Protein AF-A0A8T6YER2-F1 (afdb_monomer_lite)

Structure (mmCIF, N/CA/C/O backbone):
data_AF-A0A8T6YER2-F1
#
_entry.id   AF-A0A8T6YER2-F1
#
loop_
_atom_site.group_PDB
_atom_site.id
_atom_site.type_symbol
_atom_site.label_atom_id
_atom_site.label_alt_id
_atom_site.label_comp_id
_atom_site.label_asym_id
_atom_site.label_entity_id
_atom_site.label_seq_id
_atom_site.pdbx_PDB_ins_code
_atom_site.Cartn_x
_atom_site.Cartn_y
_atom_site.Cartn_z
_atom_site.occupancy
_atom_site.B_iso_or_equiv
_atom_site.auth_seq_id
_atom_site.auth_comp_id
_atom_site.auth_asym_id
_atom_site.auth_atom_id
_atom_site.pdbx_PDB_model_num
ATOM 1 N N . MET A 1 1 ? 16.803 -13.392 -11.484 1.00 51.97 1 MET A N 1
ATOM 2 C CA . MET A 1 1 ? 16.714 -12.989 -12.906 1.00 51.97 1 MET A CA 1
ATOM 3 C C . MET A 1 1 ? 16.389 -11.513 -12.856 1.00 51.97 1 MET A C 1
ATOM 5 O O . MET A 1 1 ? 15.405 -11.200 -12.210 1.00 51.97 1 MET A O 1
ATOM 9 N N . ALA A 1 2 ? 17.254 -10.639 -13.375 1.00 65.19 2 ALA A N 1
ATOM 10 C CA . ALA A 1 2 ? 17.087 -9.193 -13.202 1.00 65.19 2 ALA A CA 1
ATOM 11 C C . ALA A 1 2 ? 15.845 -8.690 -13.956 1.00 65.19 2 ALA A C 1
ATOM 13 O O . ALA A 1 2 ? 15.603 -9.132 -15.085 1.00 65.19 2 ALA A O 1
ATOM 14 N N . LEU A 1 3 ? 15.069 -7.816 -13.309 1.00 80.31 3 LEU A N 1
ATOM 15 C CA . LEU A 1 3 ? 13.854 -7.211 -13.855 1.00 80.31 3 LEU A CA 1
ATOM 16 C C . LEU A 1 3 ? 14.201 -6.075 -14.822 1.00 80.31 3 LEU A C 1
ATOM 18 O O . LEU A 1 3 ? 14.990 -5.188 -14.498 1.00 80.31 3 LEU A O 1
ATOM 22 N N . LYS A 1 4 ? 13.560 -6.070 -15.988 1.00 86.56 4 LYS A N 1
ATOM 23 C CA . LYS A 1 4 ? 13.696 -5.037 -17.021 1.00 86.56 4 LYS A CA 1
ATOM 24 C C . LYS A 1 4 ? 12.530 -4.054 -16.983 1.00 86.56 4 LYS A C 1
ATOM 26 O O . LYS A 1 4 ? 11.503 -4.298 -16.359 1.00 86.56 4 LYS A O 1
ATOM 31 N N . ASP A 1 5 ? 12.656 -2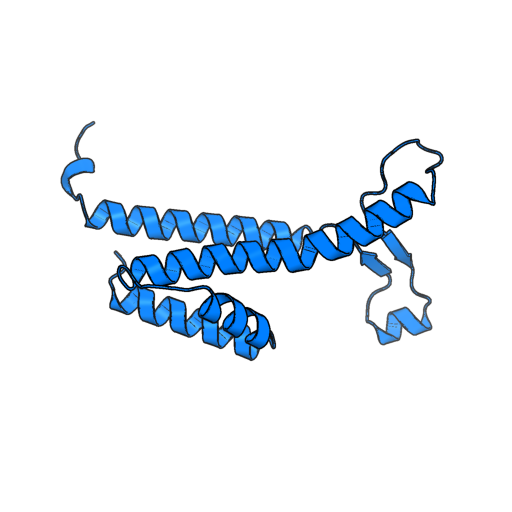.971 -17.747 1.00 87.69 5 ASP A N 1
ATOM 32 C CA . ASP A 1 5 ? 11.614 -1.948 -17.915 1.00 87.69 5 ASP A CA 1
ATOM 33 C C . ASP A 1 5 ? 10.217 -2.509 -18.204 1.00 87.69 5 ASP A C 1
ATOM 35 O O . ASP A 1 5 ? 9.239 -2.050 -17.614 1.00 87.69 5 ASP A O 1
ATOM 39 N N . ASP A 1 6 ? 10.113 -3.511 -19.076 1.00 88.75 6 ASP A N 1
ATOM 40 C CA . ASP A 1 6 ? 8.826 -4.137 -19.388 1.00 88.75 6 ASP A CA 1
ATOM 41 C C . ASP A 1 6 ? 8.291 -4.985 -18.225 1.00 88.75 6 ASP A C 1
ATOM 43 O O . ASP A 1 6 ? 7.081 -5.006 -18.001 1.00 88.75 6 ASP A O 1
ATOM 47 N N . ASP A 1 7 ? 9.173 -5.594 -17.428 1.00 85.69 7 ASP A N 1
ATOM 48 C CA . ASP A 1 7 ? 8.775 -6.332 -16.229 1.00 85.69 7 ASP A CA 1
ATOM 49 C C . ASP A 1 7 ? 8.197 -5.371 -15.178 1.00 85.69 7 ASP A C 1
ATOM 51 O O . ASP A 1 7 ? 7.134 -5.639 -14.619 1.00 85.69 7 ASP A O 1
ATOM 55 N N . TYR A 1 8 ? 8.810 -4.197 -14.966 1.00 86.69 8 TYR A N 1
ATOM 56 C CA . TYR A 1 8 ? 8.267 -3.186 -14.045 1.00 86.69 8 TYR A CA 1
ATOM 57 C C . TYR A 1 8 ? 6.885 -2.678 -14.483 1.00 86.69 8 TYR A C 1
ATOM 59 O O . TYR A 1 8 ? 6.012 -2.451 -13.640 1.00 86.69 8 TYR A O 1
ATOM 67 N N . ARG A 1 9 ? 6.654 -2.529 -15.797 1.00 89.81 9 ARG A N 1
ATOM 68 C CA . ARG A 1 9 ? 5.344 -2.126 -16.340 1.00 89.81 9 ARG A CA 1
ATOM 69 C C . ARG A 1 9 ? 4.279 -3.188 -16.123 1.00 89.81 9 ARG A C 1
ATOM 71 O O . ARG A 1 9 ? 3.167 -2.838 -15.726 1.00 89.81 9 ARG A O 1
ATOM 78 N N . GLU A 1 10 ? 4.591 -4.451 -16.405 1.00 88.88 10 GLU A N 1
ATOM 79 C CA . GLU A 1 10 ? 3.627 -5.540 -16.227 1.00 88.88 10 GLU A CA 1
ATOM 80 C C . GLU A 1 10 ? 3.322 -5.763 -14.742 1.00 88.88 10 GLU A C 1
ATOM 82 O O . GLU A 1 10 ? 2.149 -5.842 -14.388 1.00 88.88 10 GLU A O 1
ATOM 87 N N . ILE A 1 11 ? 4.323 -5.704 -13.853 1.00 86.44 11 ILE A N 1
ATOM 88 C CA . ILE A 1 11 ? 4.095 -5.762 -12.399 1.00 86.44 11 ILE A CA 1
ATOM 89 C C . ILE A 1 11 ? 3.163 -4.629 -11.954 1.00 86.44 11 ILE A C 1
ATOM 91 O O . ILE A 1 11 ? 2.155 -4.877 -11.290 1.00 86.44 11 ILE A O 1
ATOM 95 N N . LEU A 1 12 ? 3.450 -3.383 -12.350 1.00 87.81 12 LEU A N 1
ATOM 96 C CA . LEU A 1 12 ? 2.607 -2.239 -11.999 1.00 87.81 12 LEU A CA 1
ATOM 97 C C . LEU A 1 12 ? 1.167 -2.436 -12.494 1.00 87.81 12 LEU A C 1
ATOM 99 O O . LEU A 1 12 ? 0.207 -2.213 -11.759 1.00 87.81 12 LEU A O 1
ATOM 103 N N . LYS A 1 13 ? 0.994 -2.875 -13.738 1.00 90.56 13 LYS A N 1
ATOM 104 C CA . LYS A 1 13 ? -0.318 -3.127 -14.340 1.00 90.56 13 LYS A CA 1
ATOM 105 C C . LYS A 1 13 ? -1.085 -4.234 -13.612 1.00 90.56 13 LYS A C 1
ATOM 107 O O . LYS A 1 13 ? -2.273 -4.054 -13.337 1.00 90.56 13 LYS A O 1
ATOM 112 N N . ASP A 1 14 ? -0.427 -5.330 -13.259 1.00 87.69 14 ASP A N 1
ATOM 113 C CA . ASP A 1 14 ? -1.040 -6.454 -12.549 1.00 87.69 14 ASP A CA 1
ATOM 114 C C . ASP A 1 14 ? -1.457 -6.081 -11.125 1.00 87.69 14 ASP A C 1
ATOM 116 O O . ASP A 1 14 ? -2.555 -6.436 -10.681 1.00 87.69 14 ASP A O 1
ATOM 120 N N . MET A 1 15 ? -0.648 -5.284 -10.428 1.00 83.38 15 MET A N 1
ATOM 121 C CA . MET A 1 15 ? -1.001 -4.757 -9.108 1.00 83.38 15 MET A CA 1
ATOM 122 C C . MET A 1 15 ? -2.229 -3.849 -9.166 1.00 83.38 15 MET A C 1
ATOM 124 O O . MET A 1 15 ? -3.173 -4.018 -8.391 1.00 83.38 15 MET A O 1
ATOM 128 N N . ARG A 1 16 ? -2.259 -2.924 -10.128 1.00 87.69 16 ARG A N 1
ATOM 129 C CA . ARG A 1 16 ? -3.402 -2.026 -10.341 1.00 87.69 16 ARG A CA 1
ATOM 130 C C . ARG A 1 16 ? -4.674 -2.798 -10.673 1.00 87.69 16 ARG A C 1
ATOM 132 O O . ARG A 1 16 ? -5.744 -2.496 -10.144 1.00 87.69 16 ARG A O 1
ATOM 139 N N . ASN A 1 17 ? -4.562 -3.828 -11.510 1.00 85.06 17 ASN A N 1
ATOM 140 C CA . ASN A 1 17 ? -5.674 -4.726 -11.799 1.00 85.06 17 ASN A CA 1
ATOM 141 C C . ASN A 1 17 ? -6.145 -5.437 -10.527 1.00 85.06 17 ASN A C 1
ATOM 143 O O . ASN A 1 17 ? -7.345 -5.461 -10.263 1.00 85.06 17 ASN A O 1
ATOM 147 N N . SER A 1 18 ? -5.231 -5.964 -9.717 1.00 77.50 18 SER A N 1
ATOM 148 C CA . SER A 1 18 ? -5.563 -6.665 -8.472 1.00 77.50 18 SER A CA 1
ATOM 149 C C . SER A 1 18 ? -6.296 -5.761 -7.476 1.00 77.50 18 SER A C 1
ATOM 151 O O . SER A 1 18 ? -7.329 -6.158 -6.939 1.00 77.50 18 SER A O 1
ATOM 153 N N . LEU A 1 19 ? -5.852 -4.510 -7.305 1.00 73.19 19 LEU A N 1
ATOM 154 C CA . LEU A 1 19 ? -6.533 -3.521 -6.458 1.00 73.19 19 LEU A CA 1
ATOM 155 C C . LEU A 1 19 ? -7.956 -3.223 -6.942 1.00 73.19 19 LEU A C 1
ATOM 157 O O . LEU A 1 19 ? -8.888 -3.169 -6.139 1.00 73.19 19 LEU A O 1
ATOM 161 N N . ARG A 1 20 ? -8.162 -3.091 -8.255 1.00 74.50 20 ARG A N 1
ATOM 162 C CA . ARG A 1 20 ? -9.504 -2.893 -8.828 1.00 74.50 20 ARG A CA 1
ATOM 163 C C . ARG A 1 20 ? -10.413 -4.096 -8.593 1.00 74.50 20 ARG A C 1
ATOM 165 O O . ARG A 1 20 ? -11.565 -3.906 -8.210 1.00 74.50 20 ARG A O 1
ATOM 172 N N . HIS A 1 21 ? -9.904 -5.317 -8.768 1.00 70.94 21 HIS A N 1
ATOM 173 C CA . HIS A 1 21 ? -10.663 -6.544 -8.493 1.00 70.94 21 HIS A CA 1
ATOM 174 C C . HIS A 1 21 ? -10.994 -6.703 -7.003 1.00 70.94 21 HIS A C 1
ATOM 176 O O . HIS A 1 21 ? -12.053 -7.227 -6.671 1.00 70.94 21 HIS A O 1
ATOM 182 N N . ALA A 1 22 ? -10.138 -6.194 -6.114 1.00 66.69 22 ALA A N 1
ATOM 183 C CA . ALA A 1 22 ? -10.388 -6.132 -4.676 1.00 66.69 22 ALA A CA 1
ATOM 184 C C . ALA A 1 22 ? -11.376 -5.017 -4.262 1.00 66.69 22 ALA A C 1
ATOM 186 O O . ALA A 1 22 ? -11.637 -4.842 -3.075 1.00 66.69 22 ALA A O 1
ATOM 187 N N . GLY A 1 23 ? -11.924 -4.245 -5.210 1.00 63.41 23 GLY A N 1
ATOM 188 C CA . GLY A 1 23 ? -12.832 -3.127 -4.928 1.00 63.41 23 GLY A CA 1
ATOM 189 C C . GLY A 1 23 ? -12.130 -1.851 -4.450 1.00 63.41 23 GLY A C 1
ATOM 190 O O . GLY A 1 23 ? -12.793 -0.883 -4.084 1.00 63.41 23 GLY A O 1
ATOM 191 N N . LEU A 1 24 ? -10.797 -1.810 -4.501 1.00 71.69 24 LEU A N 1
ATOM 192 C CA . LEU A 1 24 ? -9.957 -0.686 -4.076 1.00 71.69 24 LEU A CA 1
ATOM 193 C C . LEU A 1 24 ? -9.595 0.251 -5.242 1.00 71.69 24 LEU A C 1
ATOM 195 O O . LEU A 1 24 ? -8.600 0.970 -5.192 1.00 71.69 24 LEU A O 1
ATOM 199 N N . GLY A 1 25 ? -10.413 0.278 -6.300 1.00 72.06 25 GLY A N 1
ATOM 200 C CA . GLY A 1 25 ? -10.172 1.108 -7.488 1.00 72.06 25 GLY A CA 1
ATOM 201 C C . GLY A 1 25 ? -10.057 2.608 -7.185 1.00 72.06 25 GLY A C 1
ATOM 202 O O . GLY A 1 25 ? -9.254 3.293 -7.805 1.00 72.06 25 GLY A O 1
ATOM 203 N N . GLY A 1 26 ? -10.776 3.105 -6.173 1.00 71.12 26 GLY A N 1
ATOM 204 C CA . GLY A 1 26 ? -10.660 4.503 -5.743 1.00 71.12 26 GLY A CA 1
ATOM 205 C C . GLY A 1 26 ? -9.308 4.852 -5.103 1.00 71.12 26 GLY A C 1
ATOM 206 O O . GLY A 1 26 ? -8.906 6.010 -5.153 1.00 71.12 26 GLY A O 1
ATOM 207 N N . ILE A 1 27 ? -8.600 3.872 -4.525 1.00 77.50 27 ILE A N 1
ATOM 208 C CA . ILE A 1 27 ? -7.223 4.053 -4.035 1.00 77.50 27 ILE A CA 1
ATOM 209 C C . ILE A 1 27 ? -6.268 4.133 -5.234 1.00 77.50 27 ILE A C 1
ATOM 211 O O . ILE A 1 27 ? -5.467 5.061 -5.308 1.00 77.50 27 ILE A O 1
ATOM 215 N N . ASP A 1 28 ? -6.408 3.230 -6.216 1.00 82.38 28 ASP A N 1
ATOM 216 C CA . ASP A 1 28 ? -5.625 3.266 -7.467 1.00 82.38 28 ASP A CA 1
ATOM 217 C C . ASP A 1 28 ? -5.748 4.623 -8.178 1.00 82.38 28 ASP A C 1
ATOM 219 O O . ASP A 1 28 ? -4.745 5.213 -8.573 1.00 82.38 28 ASP A O 1
ATOM 223 N N . GLU A 1 29 ? -6.966 5.149 -8.318 1.00 81.25 29 GLU A N 1
ATOM 224 C CA . GLU A 1 29 ? -7.213 6.433 -8.985 1.00 81.25 29 GLU A CA 1
ATOM 225 C C . GLU A 1 29 ? -6.571 7.624 -8.260 1.00 81.25 29 GLU A C 1
ATOM 227 O O . GLU A 1 29 ? -6.028 8.517 -8.921 1.00 81.25 29 GLU A O 1
ATOM 232 N N . ARG A 1 30 ? -6.587 7.634 -6.920 1.00 80.88 30 ARG A N 1
ATOM 233 C CA . ARG A 1 30 ? -5.912 8.672 -6.126 1.00 80.88 30 ARG A CA 1
ATOM 234 C C . ARG A 1 30 ? -4.402 8.613 -6.299 1.00 80.88 30 ARG A C 1
ATOM 236 O O . ARG A 1 30 ? -3.811 9.616 -6.686 1.00 80.88 30 ARG A O 1
ATOM 243 N N . ILE A 1 31 ? -3.808 7.431 -6.125 1.00 84.56 31 ILE A N 1
ATOM 244 C CA . ILE A 1 31 ? -2.362 7.228 -6.282 1.00 84.56 31 ILE A CA 1
ATOM 245 C C . ILE A 1 31 ? -1.902 7.686 -7.670 1.00 84.56 31 ILE A C 1
ATOM 247 O O . ILE A 1 31 ? -0.923 8.415 -7.798 1.00 84.56 31 ILE A O 1
ATOM 251 N N . ILE A 1 32 ? -2.627 7.301 -8.723 1.00 84.62 32 ILE A N 1
ATOM 252 C CA . ILE A 1 32 ? -2.281 7.669 -10.103 1.00 84.62 32 ILE A CA 1
ATOM 253 C C . ILE A 1 32 ? -2.411 9.171 -10.350 1.00 84.62 32 ILE A C 1
ATOM 255 O O . ILE A 1 32 ? -1.631 9.725 -11.122 1.00 84.62 32 ILE A O 1
ATOM 259 N N . SER A 1 33 ? -3.366 9.836 -9.702 1.00 80.19 33 SER A N 1
ATOM 260 C CA . SER A 1 33 ? -3.522 11.289 -9.811 1.00 80.19 33 SER A CA 1
ATOM 261 C C . SER A 1 33 ? -2.353 12.047 -9.173 1.00 80.19 33 SER A C 1
ATOM 263 O O . SER A 1 33 ? -2.024 13.138 -9.633 1.00 80.19 33 SER A O 1
ATOM 265 N N . GLU A 1 34 ? -1.712 11.466 -8.157 1.00 80.75 34 GLU A N 1
ATOM 266 C CA . GLU A 1 34 ? -0.526 12.024 -7.491 1.00 80.75 34 GLU A CA 1
ATOM 267 C C . GLU A 1 34 ? 0.792 11.671 -8.193 1.00 80.75 34 GLU A C 1
ATOM 269 O O . GLU A 1 34 ? 1.810 12.346 -8.010 1.00 80.75 34 GLU A O 1
ATOM 274 N N . LEU A 1 35 ? 0.783 10.631 -9.029 1.00 81.56 35 LEU A N 1
ATOM 275 C CA . LEU A 1 35 ? 1.952 10.143 -9.750 1.00 81.56 35 LEU A CA 1
ATOM 276 C C . LEU A 1 35 ? 2.295 11.093 -10.917 1.00 81.56 35 LEU A C 1
ATOM 278 O O . LEU A 1 35 ? 1.935 10.876 -12.073 1.00 81.56 35 LEU A O 1
ATOM 282 N N . HIS A 1 36 ? 2.984 12.195 -10.615 1.00 62.66 36 HIS A N 1
ATOM 283 C CA . HIS A 1 36 ? 3.434 13.172 -11.607 1.00 62.66 36 HIS A CA 1
ATOM 284 C C . HIS A 1 36 ? 4.853 12.877 -12.116 1.00 62.66 36 HIS A C 1
ATOM 286 O O . HIS A 1 36 ? 5.808 12.885 -11.346 1.00 62.66 36 HIS A O 1
ATOM 292 N N . GLY A 1 37 ? 5.003 12.745 -13.440 1.00 63.12 37 GLY A N 1
ATOM 293 C CA . GLY A 1 37 ? 6.301 12.784 -14.124 1.00 63.12 37 GLY A CA 1
ATOM 294 C C . GLY A 1 37 ? 7.152 11.523 -13.943 1.00 63.12 37 GLY A C 1
ATOM 295 O O . GLY A 1 37 ? 7.985 11.438 -13.047 1.00 63.12 37 GLY A O 1
ATOM 296 N N . SER A 1 38 ? 7.000 10.571 -14.862 1.00 64.75 38 SER A N 1
ATOM 297 C CA . SER A 1 38 ? 7.814 9.351 -14.916 1.00 64.75 38 SER A CA 1
ATOM 298 C C . SER A 1 38 ? 9.284 9.672 -15.228 1.00 64.75 38 SER A C 1
ATOM 300 O O . SER A 1 38 ? 9.583 10.197 -16.305 1.00 64.75 38 SER A O 1
ATOM 302 N N . GLN A 1 39 ? 10.210 9.256 -14.356 1.00 75.56 39 GLN A N 1
ATOM 303 C CA . GLN A 1 39 ? 11.636 9.093 -14.699 1.00 75.56 39 GLN A CA 1
ATOM 304 C C . GLN A 1 39 ? 11.945 7.716 -15.321 1.00 75.56 39 GLN A C 1
ATOM 306 O O . GLN A 1 39 ? 13.100 7.419 -15.613 1.00 75.56 39 GLN A O 1
ATOM 311 N N . GLY A 1 40 ? 10.919 6.888 -15.540 1.00 85.44 40 GLY A N 1
ATOM 312 C CA . GLY A 1 40 ? 11.005 5.571 -16.163 1.00 85.44 40 GLY A CA 1
ATOM 313 C C . GLY A 1 40 ? 10.181 4.515 -15.412 1.00 85.44 40 GLY A C 1
ATOM 314 O O . GLY A 1 40 ? 9.810 4.739 -14.258 1.00 85.44 40 GLY A O 1
ATOM 315 N N . PRO A 1 41 ? 9.929 3.343 -16.025 1.00 88.50 41 PRO A N 1
ATOM 316 C CA . PRO A 1 41 ? 9.033 2.317 -15.477 1.00 88.50 41 PRO A CA 1
ATOM 317 C C . PRO A 1 41 ? 9.391 1.802 -14.081 1.00 88.50 41 PRO A C 1
ATOM 319 O O . PRO A 1 41 ? 8.504 1.545 -13.270 1.00 88.50 41 PRO A O 1
ATOM 322 N N . PHE A 1 42 ? 10.687 1.690 -13.783 1.00 89.06 42 PHE A N 1
ATOM 323 C CA . PHE A 1 42 ? 11.175 1.355 -12.445 1.00 89.06 42 PHE A CA 1
ATOM 324 C C . PHE A 1 42 ? 10.681 2.358 -11.390 1.00 89.06 42 PHE A C 1
ATOM 326 O O . PHE A 1 42 ? 10.133 1.975 -10.355 1.00 89.06 42 PHE A O 1
ATOM 333 N N . TYR A 1 43 ? 10.845 3.656 -11.662 1.00 87.50 43 TYR A N 1
ATOM 334 C CA . TYR A 1 43 ? 10.442 4.710 -10.736 1.00 87.50 43 TYR A CA 1
ATOM 335 C C . TYR A 1 43 ? 8.927 4.759 -10.570 1.00 87.50 43 TYR A C 1
ATOM 337 O O . TYR A 1 43 ? 8.460 4.944 -9.450 1.00 87.50 43 TYR A O 1
ATOM 345 N N . ASP A 1 44 ? 8.170 4.536 -11.645 1.00 88.50 44 ASP A N 1
ATOM 346 C CA . ASP A 1 44 ? 6.708 4.493 -11.589 1.00 88.50 44 ASP A CA 1
ATOM 347 C C . ASP A 1 44 ? 6.216 3.394 -10.644 1.00 88.50 44 ASP A C 1
ATOM 349 O O . ASP A 1 44 ? 5.370 3.652 -9.787 1.00 88.50 44 ASP A O 1
ATOM 353 N N . LEU A 1 45 ? 6.792 2.191 -10.738 1.00 88.88 45 LEU A N 1
ATOM 354 C CA . LEU A 1 45 ? 6.462 1.085 -9.841 1.00 88.88 45 LEU A CA 1
ATOM 355 C C . LEU A 1 45 ? 6.829 1.406 -8.385 1.00 88.88 45 LEU A C 1
ATOM 357 O O . LEU A 1 45 ? 6.005 1.243 -7.486 1.00 88.88 45 LEU A O 1
ATOM 361 N N . VAL A 1 46 ? 8.045 1.904 -8.137 1.00 88.81 46 VAL A N 1
ATOM 362 C CA . VAL A 1 46 ? 8.503 2.223 -6.774 1.00 88.81 46 VAL A CA 1
ATOM 363 C C . VAL A 1 46 ? 7.669 3.342 -6.146 1.00 88.81 46 VAL A C 1
ATOM 365 O O . VAL A 1 46 ? 7.337 3.264 -4.962 1.00 88.81 46 VAL A O 1
ATOM 368 N N . TYR A 1 47 ? 7.324 4.387 -6.901 1.00 89.25 47 TYR A N 1
ATOM 369 C CA . TYR A 1 47 ? 6.482 5.468 -6.390 1.00 89.25 47 TYR A CA 1
ATOM 370 C C . TYR A 1 47 ? 5.057 5.001 -6.130 1.00 89.25 47 TYR A C 1
ATOM 372 O O . TYR A 1 47 ? 4.509 5.327 -5.079 1.00 89.25 47 TYR A O 1
ATOM 380 N N . TYR A 1 48 ? 4.494 4.183 -7.019 1.00 89.06 48 TYR A N 1
ATOM 381 C CA . TYR A 1 48 ? 3.176 3.595 -6.810 1.00 89.06 48 TYR A CA 1
ATOM 382 C C . TYR A 1 48 ? 3.118 2.778 -5.512 1.00 89.06 48 TYR A C 1
ATOM 384 O O . TYR A 1 48 ? 2.213 2.965 -4.705 1.00 89.06 48 TYR A O 1
ATOM 392 N N . LEU A 1 49 ? 4.116 1.922 -5.268 1.00 88.06 49 LEU A N 1
ATOM 393 C CA . LEU A 1 49 ? 4.203 1.110 -4.051 1.00 88.06 49 LEU A CA 1
ATOM 394 C C . LEU A 1 49 ? 4.330 1.959 -2.778 1.00 88.06 49 LEU A C 1
ATOM 396 O O . LEU A 1 49 ? 3.712 1.641 -1.764 1.00 88.06 49 LEU A O 1
ATOM 400 N N . LYS A 1 50 ? 5.100 3.053 -2.821 1.00 86.75 50 LYS A N 1
ATOM 401 C CA . LYS A 1 50 ? 5.218 3.984 -1.687 1.00 86.75 50 LYS A CA 1
ATOM 402 C C . LYS A 1 50 ? 3.895 4.676 -1.376 1.00 86.75 50 LYS A C 1
ATOM 404 O O . LYS A 1 50 ? 3.476 4.671 -0.226 1.00 86.75 50 LYS A O 1
ATOM 409 N N . LEU A 1 51 ? 3.225 5.206 -2.396 1.00 85.94 51 LEU A N 1
ATOM 410 C CA . LEU A 1 51 ? 1.926 5.857 -2.225 1.00 85.94 51 LEU A CA 1
ATOM 411 C C . LEU A 1 51 ? 0.850 4.862 -1.772 1.00 85.94 51 LEU A C 1
ATOM 413 O O . LEU A 1 51 ? -0.016 5.215 -0.981 1.00 85.94 51 LEU A O 1
ATOM 417 N N . LEU A 1 52 ? 0.934 3.598 -2.196 1.00 84.56 52 LEU A N 1
ATOM 418 C CA . LEU A 1 52 ? 0.063 2.537 -1.691 1.00 84.56 52 LEU A CA 1
ATOM 419 C C . LEU A 1 52 ? 0.301 2.254 -0.202 1.00 84.56 52 LEU A C 1
ATOM 421 O O . LEU A 1 52 ? -0.662 2.106 0.545 1.00 84.56 52 LEU A O 1
ATOM 425 N N . ILE A 1 53 ? 1.561 2.204 0.242 1.00 82.81 53 ILE A N 1
ATOM 426 C CA . ILE A 1 53 ? 1.897 2.101 1.670 1.00 82.81 53 ILE A CA 1
ATOM 427 C C . ILE A 1 53 ? 1.312 3.287 2.440 1.00 82.81 53 ILE A C 1
ATOM 429 O O . ILE A 1 53 ? 0.732 3.085 3.507 1.00 82.81 53 ILE A O 1
ATOM 433 N N . ASP A 1 54 ? 1.438 4.499 1.902 1.00 80.75 54 ASP A N 1
ATOM 434 C CA . ASP A 1 54 ? 0.916 5.705 2.538 1.00 80.75 54 ASP A CA 1
ATOM 435 C C . ASP A 1 54 ? -0.617 5.684 2.602 1.00 80.75 54 ASP A C 1
ATOM 437 O O . ASP A 1 54 ? -1.178 5.971 3.652 1.00 80.75 54 ASP A O 1
ATOM 441 N N . GLU A 1 55 ? -1.315 5.249 1.551 1.00 77.19 55 GLU A N 1
ATOM 442 C CA . GLU A 1 55 ? -2.776 5.077 1.555 1.00 77.19 55 GLU A CA 1
ATOM 443 C C . GLU A 1 55 ? -3.239 3.993 2.541 1.00 77.19 55 GLU A C 1
ATOM 445 O O . GLU A 1 55 ? -4.235 4.188 3.240 1.00 77.19 55 GLU A O 1
ATOM 450 N N . ILE A 1 56 ? -2.518 2.871 2.656 1.00 74.38 56 ILE A N 1
ATOM 451 C CA . ILE A 1 56 ? -2.807 1.823 3.652 1.00 74.38 56 ILE A CA 1
ATOM 452 C C . ILE A 1 56 ? -2.599 2.370 5.069 1.00 74.38 56 ILE A C 1
ATOM 454 O O . ILE A 1 56 ? -3.441 2.164 5.948 1.00 74.38 56 ILE A O 1
ATOM 458 N N . ALA A 1 57 ? -1.510 3.109 5.285 1.00 68.38 57 ALA A N 1
ATOM 459 C CA . ALA A 1 57 ? -1.234 3.758 6.555 1.00 68.38 57 ALA A CA 1
ATOM 460 C C . ALA A 1 57 ? -2.308 4.807 6.882 1.00 68.38 57 ALA A C 1
ATOM 462 O O . ALA A 1 57 ? -2.857 4.783 7.974 1.00 68.38 57 ALA A O 1
ATOM 463 N N . LEU A 1 58 ? -2.676 5.687 5.951 1.00 66.12 58 LEU A N 1
ATOM 464 C CA . LEU A 1 58 ? -3.674 6.742 6.157 1.00 66.12 58 LEU A CA 1
ATOM 465 C C . LEU A 1 58 ? -5.087 6.179 6.366 1.00 66.12 58 LEU A C 1
ATOM 467 O O . LEU A 1 58 ? -5.801 6.637 7.263 1.00 66.12 58 LEU A O 1
ATOM 471 N N . GLY A 1 59 ? -5.476 5.169 5.583 1.00 60.91 59 GLY A N 1
ATOM 472 C CA . GLY A 1 59 ? -6.777 4.505 5.675 1.00 60.91 59 GLY A CA 1
ATOM 473 C C . GLY A 1 59 ? -6.977 3.740 6.985 1.00 60.91 59 GLY A C 1
ATOM 474 O O . GLY A 1 59 ? -8.087 3.731 7.518 1.00 60.91 59 GLY A O 1
ATOM 475 N N . GLY A 1 60 ? -5.910 3.150 7.532 1.00 56.47 60 GLY A N 1
ATOM 476 C CA . GLY A 1 60 ? -5.935 2.464 8.825 1.00 56.47 60 GLY A CA 1
ATOM 477 C C . GLY A 1 60 ? -5.730 3.394 10.024 1.00 56.47 60 GLY A C 1
ATOM 478 O O . GLY A 1 60 ? -6.463 3.306 11.005 1.00 56.47 60 GLY A O 1
ATOM 479 N N . ASP A 1 61 ? -4.762 4.312 9.965 1.00 57.25 61 ASP A N 1
ATOM 480 C CA . ASP A 1 61 ? -4.325 5.069 11.140 1.00 57.25 61 ASP A CA 1
ATOM 481 C C . ASP A 1 61 ? -5.076 6.382 11.367 1.00 57.25 61 ASP A C 1
ATOM 483 O O . ASP A 1 61 ? -5.353 6.685 12.519 1.00 57.25 61 ASP A O 1
ATOM 487 N N . GLU A 1 62 ? -5.402 7.218 10.373 1.00 55.66 62 GLU A N 1
ATOM 488 C CA . GLU A 1 62 ? -5.898 8.573 10.699 1.00 55.66 62 GLU A CA 1
ATOM 489 C C . GLU A 1 62 ? -7.315 8.578 11.274 1.00 55.66 62 GLU A C 1
ATOM 491 O O . GLU A 1 62 ? -7.602 9.297 12.239 1.00 55.66 62 GLU A O 1
ATOM 496 N N . GLN A 1 63 ? -8.217 7.777 10.710 1.00 55.66 63 GLN A N 1
ATOM 497 C CA . GLN A 1 63 ? -9.591 7.700 11.202 1.00 55.66 63 GLN A CA 1
ATOM 498 C C . GLN A 1 63 ? -9.639 7.014 12.569 1.00 55.66 63 GLN A C 1
ATOM 500 O O . GLN A 1 63 ? -10.249 7.547 13.501 1.00 55.66 63 GLN A O 1
ATOM 505 N N . ILE A 1 64 ? -8.920 5.899 12.729 1.00 60.78 64 ILE A N 1
ATOM 506 C CA . ILE A 1 64 ? -8.842 5.167 13.996 1.00 60.78 64 ILE A CA 1
ATOM 507 C C . ILE A 1 64 ? -8.097 5.990 15.051 1.00 60.78 64 ILE A C 1
ATOM 509 O O . ILE A 1 64 ? -8.609 6.132 16.156 1.00 60.78 64 ILE A O 1
ATOM 513 N N . LYS A 1 65 ? -6.970 6.644 14.739 1.00 60.84 65 LYS A N 1
ATOM 514 C CA . LYS A 1 65 ? -6.281 7.545 15.684 1.00 60.84 65 LYS A CA 1
ATOM 515 C C . LYS A 1 65 ? -7.150 8.725 16.081 1.00 60.84 65 LYS A C 1
ATOM 517 O O . LYS A 1 65 ? -7.121 9.110 17.245 1.00 60.84 65 LYS A O 1
ATOM 522 N N . ASN A 1 66 ? -7.930 9.311 15.172 1.00 58.47 66 ASN A N 1
ATOM 523 C CA . ASN A 1 66 ? -8.837 10.402 15.532 1.00 58.47 66 ASN A CA 1
ATOM 524 C C . ASN A 1 66 ? -9.975 9.933 16.444 1.00 58.47 66 ASN A C 1
ATOM 526 O O . ASN A 1 66 ? -10.303 10.636 17.402 1.00 58.47 66 ASN A O 1
ATOM 530 N N . VAL A 1 67 ? -10.541 8.752 16.188 1.00 63.16 67 VAL A N 1
ATOM 531 C CA . VAL A 1 67 ? -11.535 8.126 17.069 1.00 63.16 67 VAL A CA 1
ATOM 532 C C . VAL A 1 67 ? -10.909 7.799 18.425 1.00 63.16 67 VAL A C 1
ATOM 534 O O . VAL A 1 67 ? -11.391 8.293 19.439 1.00 63.16 67 VAL A O 1
ATOM 537 N N . LEU A 1 68 ? -9.786 7.080 18.463 1.00 65.12 68 LEU A N 1
ATOM 538 C CA . LEU A 1 68 ? -9.075 6.725 19.694 1.00 65.12 68 LEU A CA 1
ATOM 539 C C . LEU A 1 68 ? -8.618 7.959 20.477 1.00 65.12 68 LEU A C 1
ATOM 541 O O . LEU A 1 68 ? -8.717 7.974 21.698 1.00 65.12 68 LEU A O 1
ATOM 545 N N . ARG A 1 69 ? -8.176 9.033 19.810 1.00 64.75 69 ARG A N 1
ATOM 546 C CA . ARG A 1 69 ? -7.839 10.313 20.454 1.00 64.75 69 ARG A CA 1
ATOM 547 C C . ARG A 1 69 ? -9.057 10.941 21.125 1.00 64.75 69 ARG A C 1
ATOM 549 O O . ARG A 1 69 ? -8.936 11.413 22.252 1.00 64.75 69 ARG A O 1
ATOM 556 N N . ARG A 1 70 ? -10.220 10.936 20.462 1.00 65.00 70 ARG A N 1
ATOM 557 C CA . ARG A 1 70 ? -11.477 11.419 21.057 1.00 65.00 70 ARG A CA 1
ATOM 558 C C . ARG A 1 70 ? -11.885 10.553 22.246 1.00 65.00 70 ARG A C 1
ATOM 560 O O . ARG A 1 70 ? -12.177 11.102 23.301 1.00 65.00 70 ARG A O 1
ATOM 567 N N . VAL A 1 71 ? -11.809 9.228 22.122 1.00 66.31 71 VAL A N 1
ATOM 568 C CA . VAL A 1 71 ? -12.111 8.312 23.233 1.00 66.31 71 VAL A CA 1
ATOM 569 C C . VAL A 1 71 ? -11.157 8.539 24.408 1.00 66.31 71 VAL A C 1
ATOM 571 O O . VAL A 1 71 ? -11.628 8.728 25.519 1.00 66.31 71 VAL A O 1
ATOM 574 N N . ARG A 1 72 ? -9.843 8.655 24.178 1.00 67.31 72 ARG A N 1
ATOM 575 C CA . ARG A 1 72 ? -8.850 8.986 25.221 1.00 67.31 72 ARG A CA 1
ATOM 576 C C . ARG A 1 72 ? -9.130 10.318 25.920 1.00 67.31 72 ARG A C 1
ATOM 578 O O . ARG A 1 72 ? -8.819 10.459 27.092 1.00 67.31 72 ARG A O 1
ATOM 585 N N . SER A 1 73 ? -9.695 11.299 25.213 1.00 64.12 73 SER A N 1
ATOM 586 C CA . SER A 1 73 ? -10.086 12.582 25.816 1.00 64.12 73 SER A CA 1
ATOM 587 C C . SER A 1 73 ? -11.402 12.529 26.597 1.00 64.12 73 SER A C 1
ATOM 589 O O . SER A 1 73 ? -11.739 13.490 27.281 1.00 64.12 73 SER A O 1
ATOM 591 N N . SER A 1 74 ? -12.173 11.448 26.464 1.00 64.19 74 SER A N 1
ATOM 592 C CA . SER A 1 74 ? -13.515 11.307 27.045 1.00 64.19 74 SER A CA 1
ATOM 593 C C . SER A 1 74 ? -13.649 10.131 28.014 1.00 64.19 74 SER A C 1
ATOM 595 O O . SER A 1 74 ? -14.665 10.035 28.695 1.00 64.19 74 SER A O 1
ATOM 597 N N . VAL A 1 75 ? -12.658 9.242 28.074 1.00 61.09 75 VAL A N 1
ATOM 598 C CA . VAL A 1 75 ? -12.665 8.024 28.885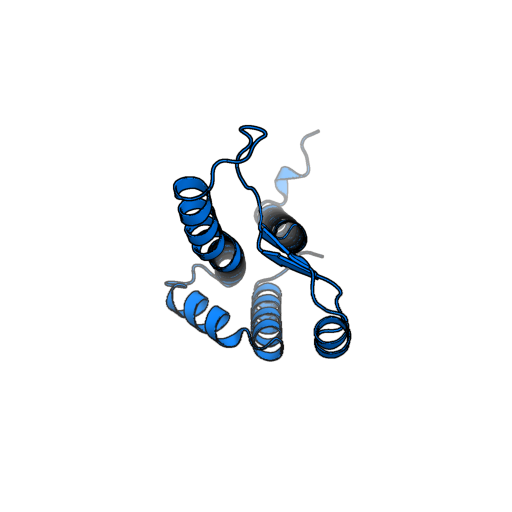 1.00 61.09 75 VAL A CA 1
ATOM 599 C C . VAL A 1 75 ? -11.289 7.862 29.525 1.00 61.09 75 VAL A C 1
ATOM 601 O O . VAL A 1 75 ? -10.295 7.651 28.829 1.00 61.09 75 VAL A O 1
ATOM 604 N N . GLU A 1 76 ? -11.234 7.955 30.852 1.00 59.34 76 GLU A N 1
ATOM 605 C CA . GLU A 1 76 ? -10.069 7.539 31.633 1.00 59.34 76 GLU A CA 1
ATOM 606 C C . GLU A 1 76 ? -10.145 6.025 31.849 1.00 59.34 76 GLU A C 1
ATOM 608 O O . GLU A 1 76 ? -11.205 5.490 32.175 1.00 59.34 76 GLU A O 1
ATOM 613 N N . THR A 1 77 ? -9.039 5.313 31.626 1.00 62.94 77 THR A N 1
ATOM 614 C CA . THR A 1 77 ? -8.967 3.892 31.977 1.00 62.94 77 THR A CA 1
ATOM 615 C C . THR A 1 77 ? -8.598 3.773 33.451 1.00 62.94 77 THR A C 1
ATOM 617 O O . THR A 1 77 ? -7.699 4.472 33.918 1.00 62.94 77 THR A O 1
ATOM 620 N N . ASP A 1 78 ? -9.216 2.837 34.174 1.00 55.94 78 ASP A N 1
ATOM 621 C CA . ASP A 1 78 ? -8.894 2.573 35.590 1.00 55.94 78 ASP A CA 1
ATOM 622 C C . ASP A 1 78 ? -7.411 2.207 35.809 1.00 55.94 78 ASP A C 1
ATOM 624 O O . ASP A 1 78 ? -6.874 2.321 36.909 1.00 55.94 78 ASP A O 1
ATOM 628 N N . SER A 1 79 ? -6.735 1.772 34.742 1.00 66.38 79 SER A N 1
ATOM 629 C CA . SER A 1 79 ? -5.320 1.392 34.727 1.00 66.38 79 SER A CA 1
ATOM 630 C C . SER A 1 79 ? -4.344 2.543 34.436 1.00 66.38 79 SER A C 1
ATOM 632 O O . SER A 1 79 ? -3.136 2.356 34.559 1.00 66.38 79 SER A O 1
ATOM 634 N N . GLY A 1 80 ? -4.827 3.713 33.999 1.00 60.34 80 GLY A N 1
ATOM 635 C CA . GLY A 1 80 ? -3.982 4.824 33.541 1.00 60.34 80 GLY A CA 1
ATOM 636 C C . GLY A 1 80 ? -3.243 4.571 32.216 1.00 60.34 80 GLY A C 1
ATOM 637 O O . GLY A 1 80 ? -2.482 5.426 31.761 1.00 60.34 80 GLY A O 1
ATOM 638 N N . HIS A 1 81 ? -3.457 3.419 31.573 1.00 60.94 81 HIS A N 1
ATOM 639 C CA . HIS A 1 81 ? -2.905 3.115 30.258 1.00 60.94 81 HIS A CA 1
ATOM 640 C C . HIS A 1 81 ? -3.731 3.750 29.137 1.00 60.94 81 HIS A C 1
ATOM 642 O O . HIS A 1 81 ? -4.954 3.897 29.219 1.00 60.94 81 HIS A O 1
ATOM 648 N N . LEU A 1 82 ? -3.036 4.126 28.065 1.00 60.19 82 LEU A N 1
ATOM 649 C CA . LEU A 1 82 ? -3.649 4.683 26.868 1.00 60.19 82 LEU A CA 1
ATOM 650 C C . LEU A 1 82 ? -4.451 3.606 26.133 1.00 60.19 82 LEU A C 1
ATOM 652 O O . LEU A 1 82 ? -3.934 2.527 25.874 1.00 60.19 82 LEU A O 1
ATOM 656 N N . ILE A 1 83 ? -5.675 3.944 25.727 1.00 64.06 83 ILE A N 1
ATOM 657 C CA . ILE A 1 83 ? -6.521 3.079 24.895 1.00 64.06 83 ILE A CA 1
ATOM 658 C C . ILE A 1 83 ? -5.857 2.920 23.522 1.00 64.06 83 ILE A C 1
ATOM 660 O O . ILE A 1 83 ? -5.701 3.905 22.796 1.00 64.06 83 ILE A O 1
ATOM 664 N N . ASP A 1 84 ? -5.425 1.715 23.180 1.00 63.59 84 ASP A N 1
ATOM 665 C CA . ASP A 1 84 ? -4.761 1.332 21.927 1.00 63.59 84 ASP A CA 1
ATOM 666 C C . ASP A 1 84 ? -5.731 0.756 20.881 1.00 63.59 84 ASP A C 1
ATOM 668 O O . ASP A 1 84 ? -5.423 0.773 19.692 1.00 63.59 84 ASP A O 1
ATOM 672 N N . GLY A 1 85 ? -6.932 0.357 21.301 1.00 64.88 85 GLY A N 1
ATOM 673 C CA . GLY A 1 85 ? -8.011 -0.101 20.434 1.00 64.88 85 GLY A CA 1
ATOM 674 C C . GLY A 1 85 ? -9.359 -0.180 21.155 1.00 64.88 85 GLY A C 1
ATOM 675 O O . GLY A 1 85 ? -9.457 0.027 22.363 1.00 64.88 85 GLY A O 1
ATOM 676 N N . ILE A 1 86 ? -10.416 -0.470 20.399 1.00 67.19 86 ILE A N 1
ATOM 677 C CA . ILE A 1 86 ? -11.772 -0.718 20.894 1.00 67.19 86 ILE A CA 1
ATOM 678 C C . ILE A 1 86 ? -12.182 -2.114 20.435 1.00 67.19 86 ILE A C 1
ATOM 680 O O . ILE A 1 86 ? -12.248 -2.378 19.237 1.00 67.19 86 ILE A O 1
ATOM 684 N N . GLU A 1 87 ? -12.483 -3.001 21.379 1.00 74.12 87 GLU A N 1
ATOM 685 C CA . GLU A 1 87 ? -13.102 -4.295 21.095 1.00 74.12 87 GLU A CA 1
ATOM 686 C C . GLU A 1 87 ? -14.591 -4.221 21.442 1.00 74.12 87 GLU A C 1
ATOM 688 O O . GLU A 1 87 ? -14.964 -3.888 22.566 1.00 74.12 87 GLU A O 1
ATOM 693 N N . ILE A 1 88 ? -15.447 -4.530 20.472 1.00 75.50 88 ILE A N 1
ATOM 694 C CA . ILE A 1 88 ? -16.892 -4.642 20.660 1.00 75.50 88 ILE A CA 1
ATOM 695 C C . ILE A 1 88 ? -17.245 -6.125 20.606 1.00 75.50 88 ILE A C 1
ATOM 697 O O . ILE A 1 88 ? -17.074 -6.763 19.565 1.00 75.50 88 ILE A O 1
ATOM 701 N N . GLN A 1 89 ? -17.738 -6.670 21.718 1.00 83.38 89 GLN A N 1
ATOM 702 C CA . GLN A 1 89 ? -18.298 -8.020 21.745 1.00 83.38 89 GLN A CA 1
ATOM 703 C C . GLN A 1 89 ? -19.673 -8.011 21.084 1.00 83.38 89 GLN A C 1
ATOM 705 O O . GLN A 1 89 ? -20.518 -7.178 21.415 1.00 83.38 89 GLN A O 1
ATOM 710 N N . LEU A 1 90 ? -19.880 -8.926 20.141 1.00 81.81 90 LEU A N 1
ATOM 711 C CA . LEU A 1 90 ? -21.144 -9.043 19.430 1.00 81.81 90 LEU A CA 1
ATOM 712 C C . LEU A 1 90 ? -22.103 -9.956 20.192 1.00 81.81 90 LEU A C 1
ATOM 714 O O . LEU A 1 90 ? -21.695 -10.935 20.822 1.00 81.81 90 LEU A O 1
ATOM 718 N N . SER A 1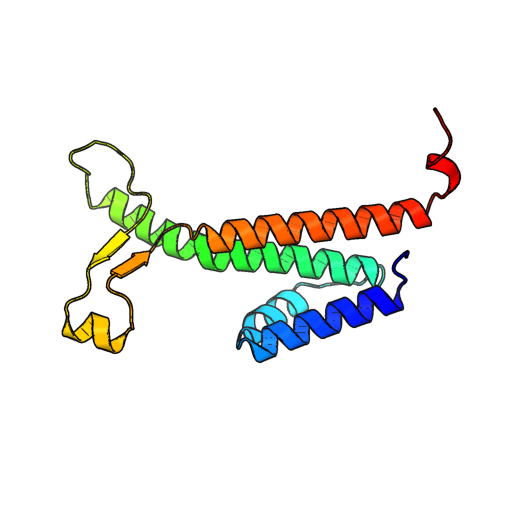 91 ? -23.397 -9.657 20.110 1.00 85.94 91 SER A N 1
ATOM 719 C CA . SER A 1 91 ? -24.428 -10.585 20.580 1.00 85.94 91 SER A CA 1
ATOM 720 C C . SER A 1 91 ? -24.425 -11.879 19.742 1.00 85.94 91 SER A C 1
ATOM 722 O O . SER A 1 91 ? -23.867 -11.902 18.640 1.00 85.94 91 SER A O 1
ATOM 724 N N . PRO A 1 92 ? -25.053 -12.975 20.207 1.00 87.62 92 PRO A N 1
ATOM 725 C CA . PRO A 1 92 ? -25.133 -14.215 19.430 1.00 87.62 92 PRO A CA 1
ATOM 726 C C . PRO A 1 92 ? -25.783 -14.034 18.048 1.00 87.62 92 PRO A C 1
ATOM 728 O O . PRO A 1 92 ? -25.290 -14.580 17.066 1.00 87.62 92 PRO A O 1
ATOM 731 N N . GLU A 1 93 ? -26.838 -13.216 17.951 1.00 84.25 93 GLU A N 1
ATOM 732 C CA . GLU A 1 93 ? -27.517 -12.915 16.679 1.00 84.25 93 GLU A CA 1
ATOM 733 C C . GLU A 1 93 ? -26.611 -12.141 15.708 1.00 84.25 93 GLU A C 1
ATOM 735 O O . GLU A 1 93 ? -26.576 -12.418 14.508 1.00 84.25 93 GLU A O 1
ATOM 740 N N . GLU A 1 94 ? -25.843 -11.177 16.218 1.00 76.31 94 GLU A N 1
ATOM 741 C CA . GLU A 1 94 ? -24.876 -10.423 15.416 1.00 76.31 94 GLU A CA 1
ATOM 742 C C . GLU A 1 94 ? -23.674 -11.281 15.024 1.00 76.31 94 GLU A C 1
ATOM 744 O O . GLU A 1 94 ? -23.162 -11.148 13.913 1.00 76.31 94 GLU A O 1
ATOM 749 N N . SER A 1 95 ? -23.251 -12.189 15.900 1.00 82.06 95 SER A N 1
ATOM 750 C CA . SER A 1 95 ? -22.115 -13.068 15.639 1.00 82.06 95 SER A CA 1
ATOM 751 C C . SER A 1 95 ? -22.395 -14.024 14.485 1.00 82.06 95 SER A C 1
ATOM 753 O O . SER A 1 95 ? -21.552 -14.190 13.604 1.00 82.06 95 SER A O 1
ATOM 755 N N . ASP A 1 96 ? -23.612 -14.570 14.422 1.00 82.38 96 ASP A N 1
ATOM 756 C CA . ASP A 1 96 ? -24.072 -15.378 13.289 1.00 82.38 96 ASP A CA 1
ATOM 757 C C . ASP A 1 96 ? -24.150 -14.556 11.995 1.00 82.38 96 ASP A C 1
ATOM 759 O O . ASP A 1 96 ? -23.764 -15.025 10.919 1.00 82.38 96 ASP A O 1
ATOM 763 N N . ARG A 1 97 ? -24.599 -13.298 12.088 1.00 76.50 97 ARG A N 1
ATOM 764 C CA . ARG A 1 97 ? -24.717 -12.398 10.932 1.00 76.50 97 ARG A CA 1
ATOM 765 C C . ARG A 1 97 ? -23.360 -11.996 10.354 1.00 76.50 97 ARG A C 1
ATOM 767 O O . ARG A 1 97 ? -23.215 -11.947 9.133 1.00 76.50 97 ARG A O 1
ATOM 774 N N . TYR A 1 98 ? -22.390 -11.689 11.209 1.00 71.69 98 TYR A N 1
ATOM 775 C CA . TYR A 1 98 ? -21.073 -11.190 10.807 1.00 71.69 98 TYR A CA 1
ATOM 776 C C . TYR A 1 98 ? -19.986 -12.273 10.791 1.00 71.69 98 TYR A C 1
ATOM 778 O O . TYR A 1 98 ? -18.859 -11.990 10.391 1.00 71.69 98 TYR A O 1
ATOM 786 N N . ARG A 1 99 ? -20.316 -13.514 11.178 1.00 77.50 99 ARG A N 1
ATOM 787 C CA . ARG A 1 99 ? -19.394 -14.663 11.284 1.00 77.50 99 ARG A CA 1
ATOM 788 C C . ARG A 1 99 ? -18.148 -14.378 12.129 1.00 77.50 99 ARG A C 1
ATOM 790 O O . ARG A 1 99 ? -17.080 -14.937 11.890 1.00 77.50 99 ARG A O 1
ATOM 797 N N . THR A 1 100 ? -18.282 -13.504 13.114 1.00 76.50 100 THR A N 1
ATOM 798 C CA . THR A 1 100 ? -17.244 -13.164 14.088 1.00 76.50 100 THR A CA 1
ATOM 799 C C . THR A 1 100 ? -17.917 -12.862 15.413 1.00 76.50 100 THR A C 1
ATOM 801 O O . THR A 1 100 ? -19.019 -12.335 15.422 1.00 76.50 100 THR A O 1
ATOM 804 N N . ASN A 1 101 ? -17.259 -13.144 16.533 1.00 79.12 101 ASN A N 1
ATOM 805 C CA . ASN A 1 101 ? -17.828 -12.879 17.861 1.00 79.12 101 ASN A CA 1
ATOM 806 C C . ASN A 1 101 ? -17.454 -11.485 18.386 1.00 79.12 101 ASN A C 1
ATOM 808 O O . ASN A 1 101 ? -17.884 -11.073 19.464 1.00 79.12 101 ASN A O 1
ATOM 812 N N . LYS A 1 102 ? -16.606 -10.769 17.643 1.00 80.31 102 LYS A N 1
ATOM 813 C CA . LYS A 1 102 ? -16.113 -9.450 18.019 1.00 80.31 102 LYS A CA 1
ATOM 814 C C . LYS A 1 102 ? -15.724 -8.608 16.815 1.00 80.31 102 LYS A C 1
ATOM 816 O O . LYS A 1 102 ? -15.304 -9.135 15.782 1.00 80.31 102 LYS A O 1
ATOM 821 N N . LEU A 1 103 ? -15.811 -7.296 16.995 1.00 67.56 103 LEU A N 1
ATOM 822 C CA . LEU A 1 103 ? -15.243 -6.293 16.101 1.00 67.56 103 LEU A CA 1
ATOM 823 C C . LEU A 1 103 ? -14.114 -5.579 16.835 1.00 67.56 103 LEU A C 1
ATOM 825 O O . LEU A 1 103 ? -14.314 -5.076 17.938 1.00 67.56 103 LEU A O 1
ATOM 829 N N . VAL A 1 104 ? -12.933 -5.548 16.227 1.00 64.38 104 VAL A N 1
ATOM 830 C CA . VAL A 1 104 ? -11.760 -4.870 16.783 1.00 64.38 104 VAL A CA 1
ATOM 831 C C . VAL A 1 104 ? -11.474 -3.644 15.927 1.00 64.38 104 VAL A C 1
ATOM 833 O O . VAL A 1 104 ? -11.260 -3.758 14.725 1.00 64.38 104 VAL A O 1
ATOM 836 N N . PHE A 1 105 ? -11.478 -2.473 16.555 1.00 64.50 105 PHE A N 1
ATOM 837 C CA . PHE A 1 105 ? -11.119 -1.196 15.951 1.00 64.50 105 PHE A CA 1
ATOM 838 C C . PHE A 1 105 ? -9.825 -0.704 16.595 1.00 64.50 105 PHE A C 1
ATOM 840 O O . PHE A 1 105 ? -9.830 -0.158 17.697 1.00 64.50 105 PHE A O 1
ATOM 847 N N . GLY A 1 106 ? -8.707 -0.913 15.919 1.00 63.94 106 GLY A N 1
ATOM 848 C CA . GLY A 1 106 ? -7.378 -0.549 16.395 1.00 63.94 106 GLY A CA 1
ATOM 849 C C . GLY A 1 106 ? -6.368 -0.629 15.252 1.00 63.94 106 GLY A C 1
ATOM 850 O O . GLY A 1 106 ? -6.766 -0.936 14.127 1.00 63.94 106 GLY A O 1
ATOM 851 N N . PRO A 1 107 ? -5.082 -0.345 15.510 1.00 60.78 107 PRO A N 1
ATOM 852 C CA . PRO A 1 107 ? -4.033 -0.618 14.539 1.00 60.78 107 PRO A CA 1
ATOM 853 C C . PRO A 1 107 ? -4.089 -2.104 14.170 1.00 60.78 107 PRO A C 1
ATOM 855 O O . PRO A 1 107 ? -3.916 -2.967 15.029 1.00 60.78 107 PRO A O 1
ATOM 858 N N . ASP A 1 108 ? -4.397 -2.392 12.907 1.00 64.81 108 ASP A N 1
ATOM 859 C CA . ASP A 1 108 ? -4.526 -3.761 12.423 1.00 64.81 108 ASP A CA 1
ATOM 860 C C . ASP A 1 108 ? -3.119 -4.342 12.197 1.00 64.81 108 ASP A C 1
ATOM 862 O O . ASP A 1 108 ? -2.390 -3.854 11.322 1.00 64.81 108 ASP A O 1
ATOM 866 N N . PRO A 1 109 ? -2.697 -5.354 12.977 1.00 65.06 109 PRO A N 1
ATOM 867 C CA . PRO A 1 109 ? -1.387 -5.966 12.806 1.00 65.06 109 PRO A CA 1
ATOM 868 C C . PRO A 1 109 ? -1.217 -6.590 11.416 1.00 65.06 109 PRO A C 1
ATOM 870 O O . PRO A 1 109 ? -0.103 -6.579 10.902 1.00 65.06 109 PRO A O 1
ATOM 873 N N . ALA A 1 110 ? -2.297 -7.045 10.770 1.00 65.00 110 ALA A N 1
ATOM 874 C CA . ALA A 1 110 ? -2.235 -7.558 9.405 1.00 65.00 110 ALA A CA 1
ATOM 875 C C . ALA A 1 110 ? -1.931 -6.440 8.395 1.00 65.00 110 ALA A C 1
ATOM 877 O O . ALA A 1 110 ? -1.168 -6.644 7.455 1.00 65.00 110 ALA A O 1
ATOM 878 N N . LEU A 1 111 ? -2.452 -5.224 8.605 1.00 66.62 111 LEU A N 1
ATOM 879 C CA . LEU A 1 111 ? -2.090 -4.071 7.769 1.00 66.62 111 LEU A CA 1
ATOM 880 C C . LEU A 1 111 ? -0.628 -3.657 7.978 1.00 66.62 111 LEU A C 1
ATOM 882 O O . LEU A 1 111 ? 0.039 -3.269 7.023 1.00 66.62 111 LEU A O 1
ATOM 886 N N . GLN A 1 112 ? -0.107 -3.765 9.203 1.00 69.75 112 GLN A N 1
ATOM 887 C CA . GLN A 1 112 ? 1.311 -3.505 9.487 1.00 69.75 112 GLN A CA 1
ATOM 888 C C . GLN A 1 112 ? 2.237 -4.552 8.854 1.00 69.75 112 GLN A C 1
ATOM 890 O O . GLN A 1 112 ? 3.314 -4.205 8.365 1.00 69.75 112 GLN A O 1
ATOM 895 N N . GLU A 1 113 ? 1.814 -5.815 8.828 1.00 73.25 113 GLU A N 1
ATOM 896 C CA . GLU A 1 113 ? 2.513 -6.896 8.128 1.00 73.25 113 GLU A CA 1
ATOM 897 C C . GLU A 1 113 ? 2.548 -6.622 6.619 1.00 73.25 113 GLU A C 1
ATOM 899 O O . GLU A 1 113 ? 3.627 -6.567 6.038 1.00 73.25 113 GLU A O 1
ATOM 904 N N . ILE A 1 114 ? 1.410 -6.263 6.014 1.00 73.88 114 ILE A N 1
ATOM 905 C CA . ILE A 1 114 ? 1.332 -5.881 4.594 1.00 73.88 114 ILE A CA 1
ATOM 906 C C . ILE A 1 114 ? 2.241 -4.683 4.277 1.00 73.88 114 ILE A C 1
ATOM 908 O O . ILE A 1 114 ? 2.931 -4.676 3.259 1.00 73.88 114 ILE A O 1
ATOM 912 N N . VAL A 1 115 ? 2.280 -3.663 5.140 1.00 77.81 115 VAL A N 1
ATOM 913 C CA . VAL A 1 115 ? 3.190 -2.518 4.966 1.00 77.81 115 VAL A CA 1
ATOM 914 C C . VAL A 1 115 ? 4.655 -2.955 5.046 1.00 77.81 115 VAL A C 1
ATOM 916 O O . VAL A 1 115 ? 5.483 -2.464 4.277 1.00 77.81 115 VAL A O 1
ATOM 919 N N . THR A 1 116 ? 4.987 -3.865 5.960 1.00 79.81 116 THR A N 1
ATOM 920 C CA . THR A 1 116 ? 6.339 -4.425 6.094 1.00 79.81 116 THR A CA 1
ATOM 921 C C . THR A 1 116 ? 6.744 -5.199 4.844 1.00 79.81 116 THR A C 1
ATOM 923 O O . THR A 1 116 ? 7.817 -4.948 4.294 1.00 79.81 116 THR A O 1
ATOM 926 N N . ASP A 1 117 ? 5.861 -6.058 4.346 1.00 78.12 117 ASP A N 1
ATOM 927 C CA . ASP A 1 117 ? 6.093 -6.863 3.150 1.00 78.12 117 ASP A CA 1
ATOM 928 C C . ASP A 1 117 ? 6.290 -5.981 1.915 1.00 78.12 117 ASP A C 1
ATOM 930 O O . ASP A 1 117 ? 7.261 -6.143 1.175 1.00 78.12 117 ASP A O 1
ATOM 934 N N . LEU A 1 118 ? 5.432 -4.971 1.727 1.00 81.31 118 LEU A N 1
ATOM 935 C CA . LEU A 1 118 ? 5.561 -4.020 0.621 1.00 81.31 118 LEU A CA 1
ATOM 936 C C . LEU A 1 118 ? 6.878 -3.237 0.685 1.00 81.31 118 LEU A C 1
ATOM 938 O O . LEU A 1 118 ? 7.478 -2.961 -0.354 1.00 81.31 118 LEU A O 1
ATOM 942 N N . ARG A 1 119 ? 7.369 -2.901 1.885 1.00 87.19 119 ARG A N 1
ATOM 943 C CA . ARG A 1 119 ? 8.693 -2.278 2.044 1.00 87.19 119 ARG A CA 1
ATOM 944 C C . ARG A 1 119 ? 9.816 -3.230 1.649 1.00 87.19 119 ARG A C 1
ATOM 946 O O . ARG A 1 119 ? 10.735 -2.784 0.969 1.00 87.19 119 ARG A O 1
ATOM 953 N N . SER A 1 120 ? 9.731 -4.506 2.029 1.00 86.12 120 SER A N 1
ATOM 954 C CA . SER A 1 120 ? 10.715 -5.519 1.626 1.00 86.12 120 SER A CA 1
ATOM 955 C C . SER A 1 120 ? 10.775 -5.648 0.105 1.00 86.12 120 SER A C 1
ATOM 957 O O . SER A 1 120 ? 11.850 -5.549 -0.479 1.00 86.12 120 SER A O 1
ATOM 959 N N . VAL A 1 121 ? 9.613 -5.739 -0.549 1.00 85.19 121 VAL A N 1
ATOM 960 C CA . VAL A 1 121 ? 9.508 -5.811 -2.014 1.00 85.19 121 VAL A CA 1
ATOM 961 C C . VAL A 1 121 ? 10.121 -4.579 -2.689 1.00 85.19 121 VAL A C 1
ATOM 963 O O . VAL A 1 121 ? 10.835 -4.712 -3.680 1.00 85.19 121 VAL A O 1
ATOM 966 N N . ILE A 1 122 ? 9.888 -3.371 -2.159 1.00 86.75 122 ILE A N 1
ATOM 967 C CA . ILE A 1 122 ? 10.516 -2.149 -2.690 1.00 86.75 122 ILE A CA 1
ATOM 968 C C . ILE A 1 122 ? 12.045 -2.228 -2.606 1.00 86.75 122 ILE A C 1
ATOM 970 O O . ILE A 1 122 ? 12.719 -1.803 -3.545 1.00 86.75 122 ILE A O 1
ATOM 974 N N . GLU A 1 123 ? 12.597 -2.704 -1.489 1.00 88.25 123 GLU A N 1
ATOM 975 C CA . GLU A 1 123 ? 14.050 -2.807 -1.326 1.00 88.25 123 GLU A CA 1
ATOM 976 C C . GLU A 1 123 ? 14.647 -3.873 -2.250 1.00 88.25 123 GLU A C 1
ATOM 978 O O . GLU A 1 123 ? 15.626 -3.578 -2.928 1.00 88.25 123 GLU A O 1
ATOM 983 N N . GLU A 1 124 ? 14.011 -5.036 -2.394 1.00 86.19 124 GLU A N 1
ATOM 984 C CA . GLU A 1 124 ? 14.433 -6.069 -3.352 1.00 86.19 124 GLU A CA 1
ATOM 985 C C . GLU A 1 124 ? 14.444 -5.541 -4.796 1.00 86.19 124 GLU A C 1
ATOM 987 O O . GLU A 1 124 ? 15.442 -5.672 -5.506 1.00 86.19 124 GLU A O 1
ATOM 992 N N . ILE A 1 125 ? 13.376 -4.850 -5.214 1.00 85.00 125 ILE A N 1
ATOM 993 C CA . ILE A 1 125 ? 13.277 -4.238 -6.549 1.00 85.00 125 ILE A CA 1
ATOM 994 C C . ILE A 1 125 ? 14.389 -3.201 -6.771 1.00 85.00 125 ILE A C 1
ATOM 996 O O . ILE A 1 125 ? 14.971 -3.128 -7.856 1.00 85.00 125 ILE A O 1
ATOM 1000 N N . LYS A 1 126 ? 14.705 -2.385 -5.758 1.00 87.25 126 LYS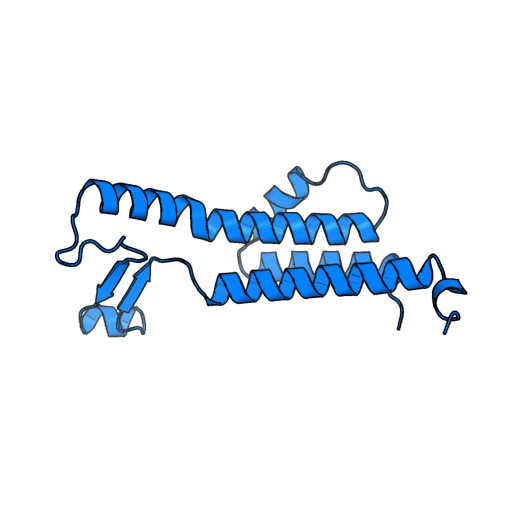 A N 1
ATOM 1001 C CA . LYS A 1 126 ? 15.806 -1.415 -5.839 1.00 87.25 126 LYS A CA 1
ATOM 1002 C C . LYS A 1 126 ? 17.161 -2.102 -5.932 1.00 87.25 126 LYS A C 1
ATOM 1004 O O . LYS A 1 126 ? 17.986 -1.672 -6.735 1.00 87.25 126 LYS A O 1
ATOM 1009 N N . GLU A 1 127 ? 17.414 -3.111 -5.102 1.00 86.06 127 GLU A N 1
ATOM 1010 C CA . GLU A 1 127 ? 18.681 -3.842 -5.101 1.00 86.06 127 GLU A CA 1
ATOM 1011 C C . GLU A 1 127 ? 18.934 -4.487 -6.462 1.00 86.06 127 GLU A C 1
ATOM 1013 O O . GLU A 1 127 ? 20.006 -4.285 -7.035 1.00 86.06 127 GLU A O 1
ATOM 1018 N N . ASP A 1 128 ? 17.936 -5.166 -7.028 1.00 83.38 128 ASP A N 1
ATOM 1019 C CA . ASP A 1 128 ? 18.028 -5.760 -8.362 1.00 83.38 128 ASP A CA 1
ATOM 1020 C C . ASP A 1 128 ? 18.328 -4.705 -9.438 1.00 83.38 128 ASP A C 1
ATOM 1022 O O . ASP A 1 128 ? 19.256 -4.879 -10.235 1.00 83.38 128 ASP A O 1
ATOM 1026 N N . HIS A 1 129 ? 17.624 -3.569 -9.413 1.00 82.75 129 HIS A N 1
ATOM 1027 C CA . HIS A 1 129 ? 17.834 -2.478 -10.367 1.00 82.75 129 HIS A CA 1
ATOM 1028 C C . HIS A 1 129 ? 19.238 -1.849 -10.260 1.00 82.75 129 HIS A C 1
ATOM 1030 O O . HIS A 1 129 ? 19.900 -1.587 -11.268 1.00 82.75 129 HIS A O 1
ATOM 1036 N N . TYR A 1 130 ? 19.739 -1.615 -9.042 1.00 81.88 130 TYR A N 1
ATOM 1037 C CA . TYR A 1 130 ? 21.061 -1.011 -8.838 1.00 81.88 130 TYR A CA 1
ATOM 1038 C C . TYR A 1 130 ? 22.218 -1.976 -9.109 1.00 81.88 130 TYR A C 1
ATOM 1040 O O . TYR A 1 130 ? 23.276 -1.534 -9.573 1.00 81.88 130 TYR A O 1
ATOM 1048 N N . ASN A 1 131 ? 22.031 -3.269 -8.845 1.00 77.25 131 ASN A N 1
ATOM 1049 C CA . ASN A 1 131 ? 23.009 -4.307 -9.163 1.00 77.25 131 ASN A CA 1
ATOM 1050 C C . ASN A 1 131 ? 23.171 -4.485 -10.680 1.00 77.25 131 ASN A C 1
ATOM 1052 O O . ASN A 1 131 ? 24.278 -4.745 -11.151 1.00 77.25 131 ASN A O 1
ATOM 1056 N N . GLU A 1 132 ? 22.105 -4.274 -11.457 1.00 72.06 132 GLU A N 1
ATOM 1057 C CA . GLU A 1 132 ? 22.170 -4.238 -12.921 1.00 72.06 132 GLU A CA 1
ATOM 1058 C C . GLU A 1 132 ? 22.850 -2.960 -13.442 1.00 72.06 132 GLU A C 1
ATOM 1060 O O . GLU A 1 132 ? 23.684 -3.021 -14.346 1.00 72.06 132 GLU A O 1
ATOM 1065 N N . ALA A 1 133 ? 22.558 -1.804 -12.839 1.00 63.56 133 ALA A N 1
ATOM 1066 C CA . ALA A 1 133 ? 23.147 -0.524 -13.238 1.00 63.56 133 ALA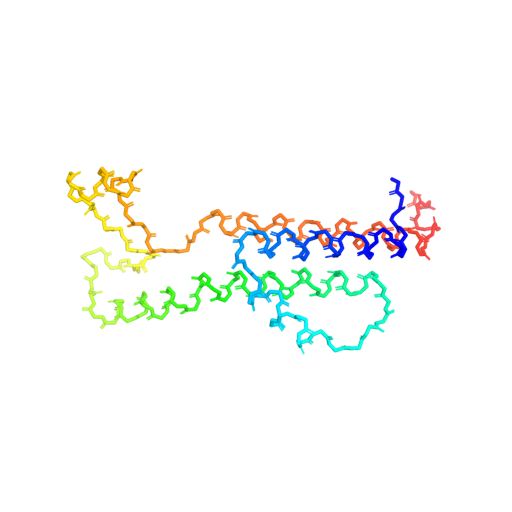 A CA 1
ATOM 1067 C C . ALA A 1 133 ? 24.651 -0.389 -12.899 1.00 63.56 133 ALA A C 1
ATOM 1069 O O . ALA A 1 133 ? 25.329 0.470 -13.464 1.00 63.56 133 ALA A O 1
ATOM 1070 N N . ASN A 1 134 ? 25.185 -1.207 -11.979 1.00 58.72 134 ASN A N 1
ATOM 1071 C CA . ASN A 1 134 ? 26.601 -1.225 -11.583 1.00 58.72 134 ASN A CA 1
ATOM 1072 C C . ASN A 1 134 ? 27.123 -2.660 -11.336 1.00 58.72 134 ASN A C 1
ATOM 1074 O O . ASN A 1 134 ? 27.352 -3.042 -10.182 1.00 58.72 134 ASN A O 1
ATOM 1078 N N . PRO A 1 135 ? 27.416 -3.439 -12.394 1.00 58.34 135 PRO A N 1
ATOM 1079 C CA . PRO A 1 135 ? 27.868 -4.828 -12.258 1.00 58.34 135 PRO A CA 1
ATOM 1080 C C . PRO A 1 135 ? 29.233 -4.981 -11.547 1.00 58.34 135 PRO A C 1
ATOM 1082 O O . PRO A 1 135 ? 29.542 -6.050 -11.022 1.00 58.34 135 PRO A O 1
ATOM 1085 N N . ASP A 1 136 ? 30.039 -3.915 -11.462 1.00 57.44 136 ASP A N 1
ATOM 1086 C CA . ASP A 1 136 ? 31.394 -3.933 -10.879 1.00 57.44 136 ASP A CA 1
ATOM 1087 C C . ASP A 1 136 ? 31.453 -3.819 -9.341 1.00 57.44 136 ASP A C 1
ATOM 1089 O O . ASP A 1 136 ? 32.531 -3.933 -8.750 1.00 57.44 136 ASP A O 1
ATOM 1093 N N . ARG A 1 137 ? 30.324 -3.631 -8.638 1.00 52.03 137 ARG A N 1
ATOM 1094 C CA . ARG A 1 137 ? 30.316 -3.651 -7.157 1.00 52.03 137 ARG A CA 1
ATOM 1095 C C . ARG A 1 137 ? 30.318 -5.062 -6.551 1.00 52.03 137 ARG A C 1
ATOM 1097 O O . ARG A 1 137 ? 30.512 -5.191 -5.346 1.00 52.03 137 ARG A O 1
ATOM 1104 N N . GLY A 1 138 ? 30.191 -6.109 -7.370 1.00 46.78 138 GLY A N 1
ATOM 1105 C CA . GLY A 1 138 ? 30.199 -7.512 -6.933 1.00 46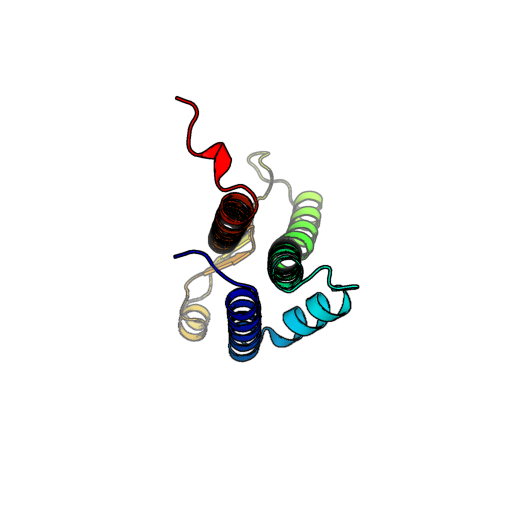.78 138 GLY A CA 1
ATOM 1106 C C . GLY A 1 138 ? 31.581 -8.119 -6.640 1.00 46.78 138 GLY A C 1
ATOM 1107 O O . GLY A 1 138 ? 31.651 -9.234 -6.129 1.00 46.78 138 GLY A O 1
ATOM 1108 N N . PHE A 1 139 ? 32.685 -7.416 -6.923 1.00 46.47 139 PHE A N 1
ATOM 1109 C CA . PHE A 1 139 ? 34.045 -7.942 -6.732 1.00 46.47 139 PHE A CA 1
ATOM 1110 C C . PHE A 1 139 ? 34.964 -6.972 -5.984 1.00 46.47 139 PHE A C 1
ATOM 1112 O O . PHE A 1 139 ? 35.956 -6.494 -6.525 1.00 46.47 139 PHE A O 1
ATOM 1119 N N . LYS A 1 140 ? 34.691 -6.734 -4.699 1.00 45.16 140 LYS A N 1
ATOM 1120 C CA . LYS A 1 140 ? 35.756 -6.448 -3.723 1.00 45.16 140 LYS A CA 1
ATOM 1121 C C . LYS A 1 140 ? 35.458 -7.181 -2.417 1.00 45.16 140 LYS A C 1
ATOM 1123 O O . LYS A 1 140 ? 34.726 -6.679 -1.570 1.00 45.16 140 LYS A O 1
ATOM 1128 N N . ARG A 1 141 ? 36.003 -8.394 -2.315 1.00 46.50 141 ARG A N 1
ATOM 1129 C CA . ARG A 1 141 ? 36.351 -9.024 -1.037 1.00 46.50 141 ARG A CA 1
ATOM 1130 C C . ARG A 1 141 ? 37.733 -8.545 -0.619 1.00 46.50 141 ARG A C 1
ATOM 1132 O O . ARG A 1 141 ? 38.563 -8.353 -1.537 1.00 46.50 141 ARG A O 1
#

pLDDT: mean 73.94, std 11.67, range [45.16, 90.56]

Radius of gyration: 20.82 Å; chains: 1; bounding box: 64×29×55 Å

Secondary structure (DSSP, 8-state):
-PPPHHHHHHHHHHHHHHHHHTT-HHHHHHHHHH----S-HHHHHHHHHHHHHHHHHHHHHHHHHHHHHHHHHH---TT------EEEEPPHHHHHHHTSSEEEES--HHHHHHHHHHHHHHHHHHHHHHHHH-GGGG---

Sequence (141 aa):
MALKDDDYREILKDMRNSLRHAGLGGIDERIISELHGSQGPFYDLVYYLKLLIDEIALGGDEQIKNVLRRVRSSVETDSGHLIDGIEIQLSPEESDRYRTNKLVFGPDPALQEIVTDLRSVIEEIKEDHYNEANPDRGFKR

Foldseek 3Di:
DFDDLVNLVVVQVVVQVVCVVVVNNVLVVVQVVVPPDDPGSLVSSLSSLVSVLVCLCCVQPPVLVVVQVVCQVVDQDPVNDRDQKDKDADDPVVCVVVVHRIDIRHRDVVSVVVSVVSVVVSVVNVVSVVCVVCVPVPDDD